Protein AF-A0A8H7FKA2-F1 (afdb_monomer)

Solvent-accessible surface area (backbone atoms only — not compar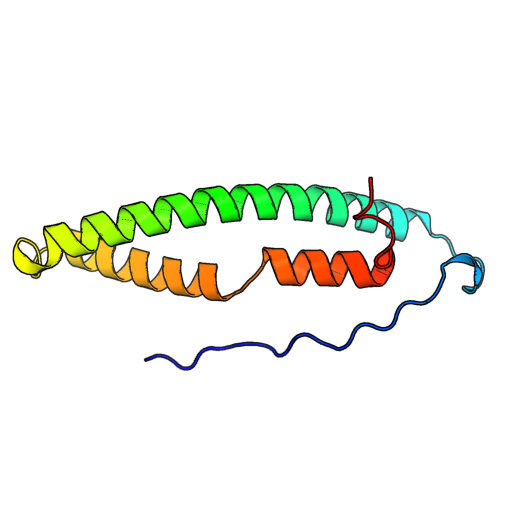able to full-atom values): 6746 Å² total; per-residue (Å²): 132,82,80,77,86,69,76,77,79,77,89,76,74,72,74,64,73,89,80,50,79,97,64,91,49,65,68,56,53,50,51,50,53,47,50,58,55,48,41,54,52,47,40,54,51,50,53,54,51,52,53,52,48,54,51,49,49,53,50,47,69,72,42,50,86,81,35,66,86,39,71,67,45,51,51,54,54,50,52,48,56,53,46,56,54,57,63,68,62,45,58,53,59,55,43,50,50,60,45,35,46,74,66,45,82,77,78,72,84,123

Secondary structure (DSSP, 8-state):
------PPPPPPP---GGGS-----HHHHHHHHHHHHHHHHHHHHHHHHHHHHHHHHHHHHHHTTTSTT-HHHHHHHHHHHHHHHHHTT-HHHHHHHHHHHHH-GGGS--

Mean predicted aligned error: 8.51 Å

Foldseek 3Di:
DPPQPDDDQDDADADDPVPDDDDPCVVVVVVLVCLVVVLVVVVVVLVVLVVVLVVLVVVCVVCCVPCVPPPVNVVSVVVNVVSVNVNSHPVSVNSVVVNCSYVNPPPPPD

Structure (mmCIF, N/CA/C/O backbone):
data_AF-A0A8H7FKA2-F1
#
_entry.id   AF-A0A8H7FKA2-F1
#
loop_
_atom_site.group_PDB
_atom_site.id
_atom_site.type_symbol
_atom_site.label_atom_id
_atom_site.label_alt_id
_atom_site.label_comp_id
_atom_site.label_asym_id
_atom_site.label_entity_id
_atom_site.label_seq_id
_atom_site.pdbx_PDB_ins_code
_atom_site.Cartn_x
_atom_site.Cartn_y
_atom_site.Cartn_z
_atom_site.occupancy
_atom_site.B_iso_or_equiv
_atom_site.auth_seq_id
_atom_site.auth_comp_id
_atom_site.auth_asym_id
_atom_site.auth_atom_id
_atom_site.pdbx_PDB_model_num
ATOM 1 N N . MET A 1 1 ? -19.412 -9.094 4.249 1.00 40.06 1 MET A N 1
ATOM 2 C CA . MET A 1 1 ? -18.076 -9.103 3.616 1.00 40.06 1 MET A CA 1
ATOM 3 C C . MET A 1 1 ? -18.194 -8.342 2.305 1.00 40.06 1 MET A C 1
ATOM 5 O O . MET A 1 1 ? -18.909 -8.797 1.427 1.00 40.06 1 MET A O 1
ATOM 9 N N . THR A 1 2 ? -17.635 -7.133 2.204 1.00 46.41 2 THR A N 1
ATOM 10 C CA 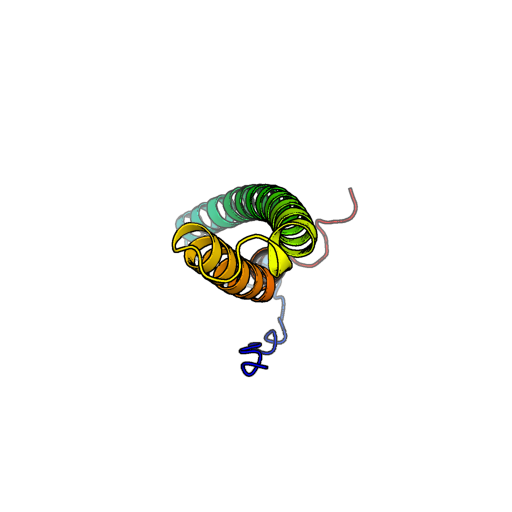. THR A 1 2 ? -17.663 -6.351 0.953 1.00 46.41 2 THR A CA 1
ATOM 11 C C . THR A 1 2 ? -16.927 -7.116 -0.140 1.00 46.41 2 THR A C 1
ATOM 13 O O . THR A 1 2 ? -15.810 -7.571 0.100 1.00 46.41 2 THR A O 1
ATOM 16 N N . ALA A 1 3 ? -17.555 -7.264 -1.310 1.00 54.62 3 ALA A N 1
ATOM 17 C CA . ALA A 1 3 ? -16.970 -7.949 -2.455 1.00 54.62 3 ALA A CA 1
ATOM 18 C C . ALA A 1 3 ? -15.567 -7.398 -2.739 1.00 54.62 3 ALA A C 1
ATOM 20 O O . ALA A 1 3 ? -15.375 -6.190 -2.914 1.00 54.62 3 ALA A O 1
ATOM 21 N N . ARG A 1 4 ? -14.581 -8.296 -2.730 1.00 56.59 4 ARG A N 1
ATOM 22 C CA . ARG A 1 4 ? -13.182 -7.982 -2.998 1.00 56.59 4 ARG A CA 1
ATOM 23 C C . ARG A 1 4 ? -13.103 -7.503 -4.446 1.00 56.59 4 ARG A C 1
ATOM 25 O O . ARG A 1 4 ? -13.287 -8.298 -5.363 1.00 56.59 4 ARG A O 1
ATOM 32 N N . ARG A 1 5 ? -12.878 -6.204 -4.667 1.00 57.50 5 ARG A N 1
ATOM 33 C CA . ARG A 1 5 ? -12.645 -5.645 -6.008 1.00 57.50 5 ARG A CA 1
ATOM 34 C C . ARG A 1 5 ? -11.236 -6.037 -6.464 1.00 57.50 5 ARG A C 1
ATOM 36 O O . ARG A 1 5 ? -10.352 -5.196 -6.548 1.00 57.50 5 ARG A O 1
ATOM 43 N N . VAL A 1 6 ? -11.012 -7.331 -6.685 1.00 59.25 6 VAL A N 1
ATOM 44 C CA . VAL A 1 6 ? -9.757 -7.845 -7.238 1.00 59.25 6 VAL A CA 1
ATOM 45 C C . VAL A 1 6 ? -9.835 -7.663 -8.742 1.00 59.25 6 VAL A C 1
ATOM 47 O O . VAL A 1 6 ? -10.619 -8.337 -9.410 1.00 59.25 6 VAL A O 1
ATOM 50 N N . ARG A 1 7 ? -9.031 -6.755 -9.296 1.00 62.34 7 ARG A N 1
ATOM 51 C CA . ARG A 1 7 ? -8.736 -6.835 -10.726 1.00 62.34 7 ARG A CA 1
ATOM 52 C C . ARG A 1 7 ? -7.851 -8.054 -10.935 1.00 62.34 7 ARG A C 1
ATOM 54 O O . ARG A 1 7 ? -6.807 -8.174 -10.301 1.00 62.34 7 ARG A O 1
ATOM 61 N N . LYS A 1 8 ? -8.286 -8.962 -11.809 1.00 64.38 8 LYS A N 1
ATOM 62 C CA . LYS A 1 8 ? -7.433 -10.054 -12.273 1.00 64.38 8 LYS A CA 1
ATOM 63 C C . LYS A 1 8 ? -6.216 -9.416 -12.943 1.00 64.38 8 LYS A C 1
ATOM 65 O O . LYS A 1 8 ? -6.374 -8.539 -13.791 1.00 64.38 8 LYS A O 1
ATOM 70 N N . VAL A 1 9 ? -5.031 -9.813 -12.499 1.00 63.75 9 VAL A N 1
ATOM 71 C CA . VAL A 1 9 ? -3.767 -9.350 -13.071 1.00 63.75 9 VAL A CA 1
ATOM 72 C C . VAL A 1 9 ? -3.758 -9.686 -14.568 1.00 63.75 9 VAL A C 1
ATOM 74 O O . VAL A 1 9 ? -4.068 -10.830 -14.913 1.00 63.75 9 VAL A O 1
ATOM 77 N N . PRO A 1 10 ? -3.469 -8.723 -15.461 1.00 66.56 10 PRO A N 1
ATOM 78 C CA . PRO A 1 10 ? -3.364 -9.005 -16.887 1.00 66.56 10 PRO A CA 1
ATOM 79 C C . PRO A 1 10 ? -2.179 -9.938 -17.162 1.00 66.56 10 PRO A C 1
ATOM 81 O O . PRO A 1 10 ? -1.124 -9.815 -16.541 1.00 66.56 10 PRO A O 1
ATOM 84 N N . ASN A 1 11 ? -2.346 -10.858 -18.114 1.00 69.25 11 ASN A N 1
ATOM 85 C CA . ASN A 1 11 ? -1.240 -11.676 -18.604 1.00 69.25 11 ASN A CA 1
ATOM 86 C C . ASN A 1 11 ? -0.234 -10.760 -19.308 1.00 69.25 11 ASN A C 1
ATOM 88 O O . ASN A 1 11 ? -0.583 -10.090 -20.279 1.00 69.25 11 ASN A O 1
ATOM 92 N N . LEU A 1 12 ? 0.996 -10.711 -18.803 1.00 68.50 12 LEU A N 1
ATOM 93 C CA . LEU A 1 12 ? 2.043 -9.863 -19.360 1.00 68.50 12 LEU A CA 1
ATOM 94 C C . LEU A 1 12 ? 2.781 -10.610 -20.473 1.00 68.50 12 LEU A C 1
ATOM 96 O O . LEU A 1 12 ? 3.298 -11.702 -20.248 1.00 68.50 12 LEU A O 1
ATOM 100 N N . SER A 1 13 ? 2.862 -10.001 -21.653 1.00 70.69 13 SER A N 1
ATOM 101 C CA . SER A 1 13 ? 3.775 -10.404 -22.725 1.00 70.69 13 SER A CA 1
ATOM 102 C C . SER A 1 13 ? 5.005 -9.499 -22.710 1.00 70.69 13 SER A C 1
ATOM 104 O O . SER A 1 13 ? 4.866 -8.277 -22.648 1.00 70.69 13 SER A O 1
ATOM 106 N N . PHE A 1 14 ? 6.199 -10.085 -22.777 1.00 69.44 14 PHE A N 1
ATOM 107 C CA . PHE A 1 14 ? 7.467 -9.358 -22.850 1.00 69.44 14 PHE A CA 1
ATOM 108 C C . PHE A 1 14 ? 8.019 -9.409 -24.277 1.00 69.44 14 PHE A C 1
ATOM 110 O O . PHE A 1 14 ? 8.015 -10.468 -24.901 1.00 69.44 14 PHE A O 1
ATOM 117 N N . ILE A 1 15 ? 8.512 -8.272 -24.769 1.00 71.38 15 ILE A N 1
ATOM 118 C CA . ILE A 1 15 ? 9.196 -8.148 -26.059 1.00 71.38 15 ILE A CA 1
ATOM 119 C C . ILE A 1 15 ? 10.556 -7.504 -25.790 1.00 71.38 15 ILE A C 1
ATOM 121 O O . ILE A 1 15 ? 10.647 -6.508 -25.070 1.00 71.38 15 ILE A O 1
ATOM 125 N N . GLN A 1 16 ? 11.623 -8.083 -26.343 1.00 73.44 16 GLN A N 1
ATOM 126 C CA . GLN A 1 16 ? 12.971 -7.554 -26.167 1.00 73.44 16 GLN A CA 1
ATOM 127 C C . GLN A 1 16 ? 13.100 -6.204 -26.876 1.00 73.44 16 GLN A C 1
ATOM 129 O O . GLN A 1 16 ? 12.698 -6.056 -28.027 1.00 73.44 16 GLN A O 1
ATOM 134 N N . ARG A 1 17 ? 13.703 -5.221 -26.206 1.00 72.75 17 ARG A N 1
ATOM 135 C CA . ARG A 1 17 ? 13.866 -3.861 -26.741 1.00 72.75 17 ARG A CA 1
ATOM 136 C C . ARG A 1 17 ? 14.570 -3.827 -28.099 1.00 72.75 17 ARG A C 1
ATOM 138 O O . ARG A 1 17 ? 14.198 -3.020 -28.935 1.00 72.75 17 ARG A O 1
ATOM 145 N N . ASP A 1 18 ? 15.529 -4.722 -28.317 1.00 74.75 18 ASP A N 1
ATOM 146 C CA . ASP A 1 18 ? 16.306 -4.809 -29.562 1.00 74.75 18 ASP A CA 1
ATOM 147 C C . ASP A 1 18 ? 15.469 -5.269 -30.766 1.00 74.75 18 ASP A C 1
ATOM 149 O O . ASP A 1 18 ? 15.903 -5.135 -31.903 1.00 74.75 18 ASP A O 1
ATOM 153 N N . SER A 1 19 ? 14.268 -5.807 -30.520 1.00 79.56 19 SER A N 1
ATOM 154 C CA . SER A 1 19 ? 13.300 -6.164 -31.565 1.00 79.56 19 SER A CA 1
ATOM 155 C C . SER A 1 19 ? 12.323 -5.035 -31.913 1.00 79.56 19 SER A C 1
ATOM 157 O O . SER A 1 19 ? 11.452 -5.228 -32.756 1.00 79.56 19 SER A O 1
ATOM 159 N N . LEU A 1 20 ? 12.441 -3.873 -31.260 1.00 78.19 20 LEU A N 1
ATOM 160 C CA . LEU A 1 20 ? 11.634 -2.689 -31.549 1.00 78.19 20 LEU A CA 1
ATOM 161 C C . LEU A 1 20 ? 12.360 -1.781 -32.545 1.00 78.19 20 LEU A C 1
ATOM 163 O O . LEU A 1 20 ? 13.580 -1.623 -32.473 1.00 78.19 20 LEU A O 1
ATOM 167 N N . ASP A 1 21 ? 11.595 -1.128 -33.418 1.00 79.06 21 ASP A N 1
ATOM 168 C CA . ASP A 1 21 ? 12.139 -0.123 -34.329 1.00 79.06 21 ASP A CA 1
ATOM 169 C C . ASP A 1 21 ? 12.807 1.031 -33.555 1.00 79.06 21 ASP A C 1
ATOM 171 O O . ASP A 1 21 ? 12.327 1.423 -32.480 1.00 79.06 21 ASP A O 1
ATOM 175 N N . PRO A 1 22 ? 13.897 1.622 -34.084 1.00 75.44 22 PRO A N 1
ATOM 176 C CA . PRO A 1 22 ? 14.566 2.747 -33.443 1.00 75.44 22 PRO A CA 1
ATOM 177 C C . PRO A 1 22 ? 13.608 3.936 -33.268 1.00 75.44 22 PRO A C 1
ATOM 179 O O . PRO A 1 22 ? 13.225 4.601 -34.227 1.00 75.44 22 PRO A O 1
ATOM 182 N N . PHE A 1 23 ? 13.242 4.232 -32.022 1.00 75.44 23 PHE A N 1
ATOM 183 C CA . PHE A 1 23 ? 12.380 5.355 -31.644 1.00 75.44 23 PHE A CA 1
ATOM 184 C C . PHE A 1 23 ? 13.060 6.186 -30.542 1.00 75.44 23 PHE A C 1
ATOM 186 O O . PHE A 1 23 ? 13.820 5.614 -29.753 1.00 75.44 23 PHE A O 1
ATOM 193 N N . PRO A 1 24 ? 12.817 7.513 -30.432 1.00 73.44 24 PRO A N 1
ATOM 194 C CA . PRO A 1 24 ? 13.333 8.333 -29.337 1.00 73.44 24 PRO A CA 1
ATOM 195 C C . PRO A 1 24 ? 12.889 7.796 -27.970 1.00 73.44 24 PRO A C 1
ATOM 197 O O . PRO A 1 24 ? 11.818 8.102 -27.448 1.00 73.44 24 PRO A O 1
ATOM 200 N N . SER A 1 25 ? 13.757 6.990 -27.365 1.00 78.12 25 SER A N 1
ATOM 201 C CA . SER A 1 25 ? 13.476 6.265 -26.130 1.00 78.12 25 SER A CA 1
ATOM 202 C C . SER A 1 25 ? 13.697 7.098 -24.870 1.00 78.12 25 SER A C 1
ATOM 204 O O . SER A 1 25 ? 13.330 6.657 -23.789 1.00 78.12 25 SER A O 1
ATOM 206 N N . GLY A 1 26 ? 14.265 8.304 -24.981 1.00 84.94 26 GLY A N 1
ATOM 207 C CA . GLY A 1 26 ? 14.636 9.147 -23.837 1.00 84.94 26 GLY A CA 1
ATOM 208 C C . GLY A 1 26 ? 13.502 9.385 -22.824 1.00 84.94 26 GLY A C 1
ATOM 209 O O . GLY A 1 26 ? 13.706 9.133 -21.633 1.00 84.94 26 GLY A O 1
ATOM 210 N N . PRO A 1 27 ? 12.297 9.810 -23.254 1.00 87.69 27 PRO A N 1
ATOM 211 C CA . PRO A 1 27 ? 11.150 9.984 -22.357 1.00 87.69 27 PRO A CA 1
ATOM 212 C C . PRO A 1 27 ? 10.641 8.672 -21.744 1.00 87.69 27 PRO A C 1
ATOM 214 O O . PRO A 1 27 ? 10.202 8.644 -20.597 1.00 87.69 27 PRO A O 1
ATOM 217 N N . ILE A 1 28 ? 10.715 7.569 -22.492 1.00 86.25 28 ILE A N 1
ATOM 218 C CA . ILE A 1 28 ? 10.318 6.245 -21.999 1.00 86.25 28 ILE A CA 1
ATOM 219 C C . ILE A 1 28 ? 11.316 5.788 -20.933 1.00 86.25 28 ILE A C 1
ATOM 221 O O . ILE A 1 28 ? 10.924 5.394 -19.841 1.00 86.25 28 ILE A O 1
ATOM 225 N N . ASP A 1 29 ? 12.613 5.920 -21.198 1.00 86.88 29 ASP A N 1
ATOM 226 C CA . ASP A 1 29 ? 13.690 5.565 -20.277 1.00 86.88 29 ASP A CA 1
ATOM 227 C C . ASP A 1 29 ? 13.629 6.378 -18.977 1.00 86.88 29 ASP A C 1
ATOM 229 O O . ASP A 1 29 ? 13.878 5.840 -17.893 1.00 86.88 29 ASP A O 1
ATOM 233 N N . SER A 1 30 ? 13.273 7.664 -19.050 1.00 90.50 30 SER A N 1
ATOM 234 C CA . SER A 1 30 ? 13.082 8.495 -17.859 1.00 90.50 30 SER A CA 1
ATOM 235 C C . SER A 1 30 ? 11.850 8.060 -17.058 1.00 90.50 30 SER A C 1
ATOM 237 O O . SER A 1 30 ? 11.961 7.861 -15.845 1.00 90.50 30 SER A O 1
ATOM 239 N N . ALA A 1 31 ? 10.714 7.808 -17.716 1.00 90.56 31 ALA A N 1
ATOM 240 C CA . ALA A 1 31 ? 9.506 7.290 -17.073 1.00 90.56 31 ALA A CA 1
ATOM 241 C C . ALA A 1 31 ? 9.752 5.925 -16.409 1.00 90.56 31 ALA A C 1
ATOM 243 O O . ALA A 1 31 ? 9.349 5.694 -15.270 1.00 90.56 31 ALA A O 1
ATOM 244 N N . LEU A 1 32 ? 10.495 5.043 -17.074 1.00 88.62 32 LEU A N 1
ATOM 245 C CA . LEU A 1 32 ? 10.892 3.738 -16.562 1.00 88.62 32 LEU A CA 1
ATOM 246 C C . LEU A 1 32 ? 11.837 3.854 -15.347 1.00 88.62 32 LEU A C 1
ATOM 248 O O . LEU A 1 32 ? 11.677 3.143 -14.350 1.00 88.62 32 LEU A O 1
ATOM 252 N N . LYS A 1 33 ? 12.782 4.800 -15.346 1.00 91.00 33 LYS A N 1
ATOM 253 C CA . LYS A 1 33 ? 13.599 5.090 -14.151 1.00 91.00 33 LYS A CA 1
ATOM 254 C C . LYS A 1 33 ? 12.743 5.552 -12.968 1.00 91.00 33 LYS A C 1
ATOM 256 O O . LYS A 1 33 ? 12.975 5.099 -11.844 1.00 91.00 33 LYS A O 1
ATOM 261 N N . VAL A 1 34 ? 11.751 6.411 -13.212 1.00 92.88 34 VAL A N 1
ATOM 262 C CA . VAL A 1 34 ? 10.798 6.871 -12.187 1.00 92.88 34 VAL A CA 1
ATOM 263 C C . VAL A 1 34 ? 9.934 5.718 -11.684 1.00 92.88 34 VAL A C 1
ATOM 265 O O . VAL A 1 34 ? 9.765 5.572 -10.477 1.00 92.88 34 VAL A O 1
ATOM 268 N N . LEU A 1 35 ? 9.454 4.847 -12.572 1.00 90.69 35 LEU A N 1
ATOM 269 C CA . LEU A 1 35 ? 8.700 3.652 -12.196 1.00 90.69 35 LEU A CA 1
ATOM 270 C C . LEU A 1 35 ? 9.523 2.740 -11.275 1.00 90.69 35 LEU A C 1
ATOM 272 O O . LEU A 1 35 ? 9.028 2.301 -10.240 1.00 90.69 35 LEU A O 1
ATOM 276 N N . LYS A 1 36 ? 10.797 2.495 -11.603 1.00 89.94 36 LYS A N 1
ATOM 277 C CA . LYS A 1 36 ? 11.694 1.646 -10.802 1.00 89.94 36 LYS A CA 1
ATOM 278 C C . LYS A 1 36 ? 11.984 2.226 -9.415 1.00 89.94 36 LYS A C 1
ATOM 280 O O . LYS A 1 36 ? 12.053 1.483 -8.437 1.00 89.94 36 LYS A O 1
ATOM 285 N N . SER A 1 37 ? 12.211 3.535 -9.310 1.00 91.56 37 SER A N 1
ATOM 286 C CA . SER A 1 37 ? 12.448 4.179 -8.010 1.00 91.56 37 SER A CA 1
ATOM 287 C C . SER A 1 37 ? 11.151 4.303 -7.202 1.00 91.56 37 SER A C 1
ATOM 289 O O . SER A 1 37 ? 11.147 4.047 -5.997 1.00 91.56 37 SER A O 1
ATOM 291 N N . GLY A 1 38 ? 10.040 4.611 -7.871 1.00 91.62 38 GLY A N 1
ATOM 292 C CA . GLY A 1 38 ? 8.699 4.672 -7.303 1.00 91.62 38 GLY A CA 1
ATOM 293 C C . GLY A 1 38 ? 8.231 3.331 -6.744 1.00 91.62 38 GLY A C 1
ATOM 294 O O . GLY A 1 38 ? 7.742 3.296 -5.617 1.00 91.62 38 GLY A O 1
ATOM 295 N N . SER A 1 39 ? 8.455 2.220 -7.455 1.00 91.62 39 SER A N 1
ATOM 296 C CA . SER A 1 39 ? 8.053 0.886 -6.987 1.00 91.62 39 SER A CA 1
ATOM 297 C C . SER A 1 39 ? 8.755 0.497 -5.686 1.00 91.62 39 SER A C 1
ATOM 299 O O . SER A 1 39 ? 8.112 0.005 -4.761 1.00 91.62 39 SER A O 1
ATOM 301 N N . ARG A 1 40 ? 10.051 0.804 -5.553 1.00 90.44 40 ARG A N 1
ATOM 302 C CA . ARG A 1 40 ? 10.813 0.583 -4.312 1.00 90.44 40 ARG A CA 1
ATOM 303 C C . ARG A 1 40 ? 10.269 1.409 -3.149 1.00 90.44 40 ARG A C 1
ATOM 305 O O . ARG A 1 40 ? 10.088 0.877 -2.057 1.00 90.44 40 ARG A O 1
ATOM 312 N N . ARG A 1 41 ? 9.985 2.694 -3.386 1.00 94.00 41 ARG A N 1
ATOM 313 C CA . ARG A 1 41 ? 9.423 3.596 -2.368 1.00 94.00 41 ARG A CA 1
ATOM 314 C C . ARG A 1 41 ? 8.042 3.138 -1.913 1.00 94.00 41 ARG A C 1
ATOM 316 O O . ARG A 1 41 ? 7.784 3.098 -0.717 1.00 94.00 41 ARG A O 1
ATOM 323 N N . ILE A 1 42 ? 7.183 2.756 -2.855 1.00 93.50 42 ILE A N 1
ATOM 324 C CA . ILE A 1 42 ? 5.837 2.263 -2.555 1.00 93.50 42 ILE A CA 1
ATOM 325 C C . ILE A 1 42 ? 5.908 0.932 -1.810 1.00 93.50 42 ILE A C 1
ATOM 327 O O . ILE A 1 42 ? 5.209 0.769 -0.820 1.00 93.50 42 ILE A O 1
ATOM 331 N N . LYS A 1 43 ? 6.804 0.017 -2.197 1.00 93.38 43 LYS A N 1
ATOM 332 C CA . LYS A 1 43 ? 7.027 -1.234 -1.460 1.00 93.38 43 LYS A CA 1
ATOM 333 C C . LYS A 1 43 ? 7.424 -0.977 -0.003 1.00 93.38 43 LYS A C 1
ATOM 335 O O . LYS A 1 43 ? 6.858 -1.599 0.891 1.00 93.38 43 LYS A O 1
ATOM 340 N N . ALA A 1 44 ? 8.345 -0.044 0.243 1.00 94.44 44 ALA A N 1
ATOM 341 C CA . ALA A 1 44 ? 8.738 0.336 1.599 1.00 94.44 44 ALA A CA 1
ATOM 342 C C . ALA A 1 44 ? 7.570 0.958 2.390 1.00 94.44 44 ALA A C 1
ATOM 344 O O . ALA A 1 44 ? 7.307 0.548 3.519 1.00 94.44 44 ALA A O 1
ATOM 345 N N . ALA A 1 45 ? 6.825 1.884 1.777 1.00 95.00 45 ALA A N 1
ATOM 346 C CA . ALA A 1 45 ? 5.659 2.512 2.399 1.00 95.00 45 ALA A CA 1
ATOM 347 C C . ALA A 1 45 ? 4.557 1.492 2.729 1.00 95.00 45 ALA A C 1
ATOM 349 O O . ALA A 1 45 ? 4.020 1.507 3.831 1.00 95.00 45 ALA A O 1
ATOM 350 N N . CYS A 1 46 ? 4.260 0.563 1.816 1.00 94.50 46 CYS A N 1
ATOM 351 C CA . CYS A 1 46 ? 3.299 -0.513 2.049 1.00 94.50 46 CYS A CA 1
ATOM 352 C C . CYS A 1 46 ? 3.759 -1.473 3.152 1.00 94.50 46 CYS A C 1
ATOM 354 O O . CYS A 1 46 ? 2.922 -1.921 3.927 1.00 94.50 46 CYS A O 1
ATOM 356 N N . SER A 1 47 ? 5.061 -1.761 3.267 1.00 94.00 47 SER A N 1
ATOM 357 C CA . SER A 1 47 ? 5.594 -2.576 4.369 1.00 94.00 47 SER A CA 1
ATOM 358 C C . SER A 1 47 ? 5.351 -1.913 5.725 1.00 94.00 47 SER A C 1
ATOM 360 O O . SER A 1 47 ? 4.817 -2.547 6.630 1.00 94.00 47 SER A O 1
ATOM 362 N N . SER A 1 48 ? 5.680 -0.624 5.846 1.00 96.00 48 SER A N 1
ATOM 363 C CA . SER A 1 48 ? 5.446 0.151 7.072 1.00 96.00 48 SER A CA 1
ATOM 364 C C . SER A 1 48 ? 3.953 0.252 7.396 1.00 96.00 48 SER A C 1
ATOM 366 O O . SER A 1 48 ? 3.540 -0.013 8.521 1.00 96.00 48 SER A O 1
ATOM 368 N N . PHE A 1 49 ? 3.124 0.537 6.395 1.00 95.75 49 PHE A N 1
ATOM 369 C CA . PHE A 1 49 ? 1.672 0.570 6.541 1.00 95.75 49 PHE A CA 1
ATOM 370 C C . PHE A 1 49 ? 1.089 -0.778 6.998 1.00 95.75 49 PHE A C 1
ATOM 372 O O . PHE A 1 49 ? 0.195 -0.819 7.841 1.00 95.75 49 PHE A O 1
ATOM 379 N N . HIS A 1 50 ? 1.604 -1.893 6.480 1.00 94.88 50 HIS A N 1
ATOM 380 C CA . HIS A 1 50 ? 1.167 -3.231 6.871 1.00 94.88 50 HIS A CA 1
ATOM 381 C C . HIS A 1 50 ? 1.507 -3.542 8.342 1.00 94.88 50 HIS A C 1
ATOM 383 O O . HIS A 1 50 ? 0.723 -4.182 9.048 1.00 94.88 50 HIS A O 1
ATOM 389 N N . GLU A 1 51 ? 2.650 -3.065 8.840 1.00 96.31 51 GLU A N 1
ATOM 390 C CA . GLU A 1 51 ? 3.004 -3.152 10.262 1.00 96.31 51 GLU A CA 1
ATOM 391 C C . GLU A 1 51 ? 2.065 -2.313 11.137 1.00 96.31 51 GLU A C 1
ATOM 393 O O . GLU A 1 51 ? 1.549 -2.810 12.143 1.00 96.31 51 GLU A O 1
ATOM 398 N N . GLU A 1 52 ? 1.770 -1.079 10.729 1.00 96.06 52 GLU A N 1
ATOM 399 C CA . GLU A 1 52 ? 0.808 -0.214 11.419 1.00 96.06 52 GLU A CA 1
ATOM 400 C C . GLU A 1 5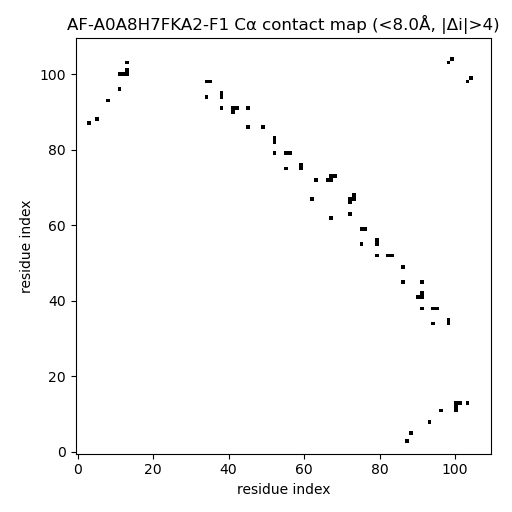2 ? -0.595 -0.830 11.454 1.00 96.06 52 GLU A C 1
ATOM 402 O O . GLU A 1 52 ? -1.264 -0.802 12.491 1.00 96.06 52 GLU A O 1
ATOM 407 N N . LEU A 1 53 ? -1.032 -1.458 10.358 1.00 95.81 53 LEU A N 1
ATOM 408 C CA . LEU A 1 53 ? -2.319 -2.144 10.294 1.00 95.81 53 LEU A CA 1
ATOM 409 C C . LEU A 1 53 ? -2.385 -3.315 11.287 1.00 95.81 53 LEU A C 1
ATOM 411 O O . LEU A 1 53 ? -3.386 -3.458 11.990 1.00 95.81 53 LEU A O 1
ATOM 415 N N . LYS A 1 54 ? -1.304 -4.093 11.443 1.00 96.06 54 LYS A N 1
ATOM 416 C CA . LYS A 1 54 ? -1.215 -5.149 12.473 1.00 96.06 54 LYS A CA 1
ATOM 417 C C . LYS A 1 54 ? -1.299 -4.591 13.891 1.00 96.06 54 LYS A C 1
ATOM 419 O O . LYS A 1 54 ? -1.912 -5.206 14.767 1.00 96.06 54 LYS A O 1
ATOM 424 N N . LEU A 1 55 ? -0.683 -3.437 14.153 1.00 96.06 55 LEU A N 1
ATOM 425 C CA . LEU A 1 55 ? -0.810 -2.765 15.449 1.00 96.06 55 LEU A CA 1
ATOM 426 C C . LEU A 1 55 ? -2.255 -2.321 15.691 1.00 96.06 55 LEU A C 1
ATOM 428 O O . LEU A 1 55 ? -2.801 -2.564 16.770 1.00 96.06 55 LEU A O 1
ATOM 432 N N . LEU A 1 56 ? -2.900 -1.750 14.673 1.00 95.38 56 LEU A N 1
ATOM 433 C CA . LEU A 1 56 ? -4.300 -1.346 14.727 1.00 95.38 56 LEU A CA 1
ATOM 434 C C . LEU A 1 56 ? -5.234 -2.539 14.971 1.00 95.38 56 LEU A C 1
ATOM 436 O O . LEU A 1 56 ? -6.181 -2.419 15.743 1.00 95.38 56 LEU A O 1
ATOM 440 N N . GLU A 1 57 ? -4.960 -3.705 14.385 1.00 94.75 57 GLU A N 1
ATOM 441 C CA . GLU A 1 57 ? -5.702 -4.945 14.647 1.00 94.75 57 GLU A CA 1
ATOM 442 C 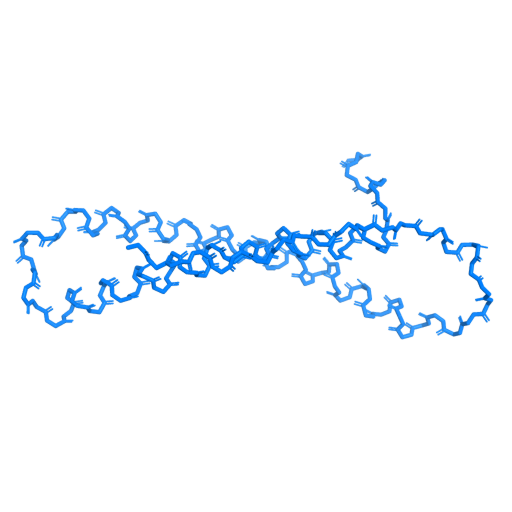C . GLU A 1 57 ? -5.581 -5.406 16.102 1.00 94.75 57 GLU A C 1
ATOM 444 O O . GLU A 1 57 ? -6.583 -5.772 16.723 1.00 94.75 57 GLU A O 1
ATOM 449 N N . ARG A 1 58 ? -4.378 -5.340 16.681 1.00 94.81 58 ARG A N 1
ATOM 450 C CA . ARG A 1 58 ? -4.151 -5.676 18.096 1.00 94.81 58 ARG A CA 1
ATOM 451 C C . ARG 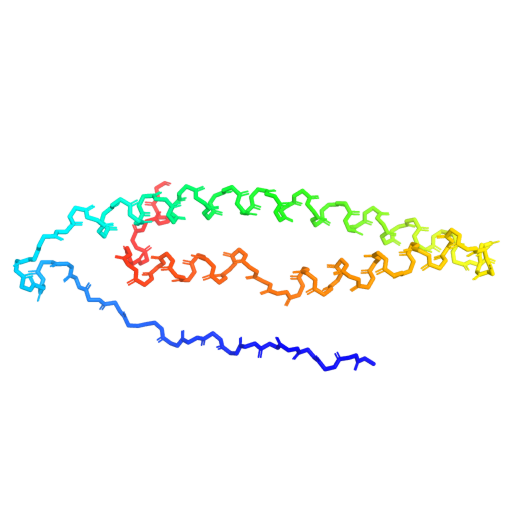A 1 58 ? -4.870 -4.703 19.027 1.00 94.81 58 ARG A C 1
ATOM 453 O O . ARG A 1 58 ? -5.500 -5.135 19.994 1.00 94.81 58 ARG A O 1
ATOM 460 N N . LEU A 1 59 ? -4.806 -3.404 18.726 1.00 92.00 59 LEU A N 1
ATOM 461 C CA . LEU A 1 59 ? -5.545 -2.370 19.456 1.00 92.00 59 LEU A CA 1
ATOM 462 C C . LEU A 1 59 ? -7.050 -2.603 19.351 1.00 92.00 59 LEU A C 1
ATOM 464 O O . LEU A 1 59 ? -7.737 -2.601 20.372 1.00 92.00 59 LEU A O 1
ATOM 468 N N . TYR A 1 60 ? -7.544 -2.877 18.140 1.00 92.50 60 TYR A N 1
ATOM 469 C CA . TYR A 1 60 ? -8.940 -3.205 17.882 1.00 92.50 60 TYR A CA 1
ATOM 470 C C . TYR A 1 60 ? -9.396 -4.389 18.739 1.00 92.50 60 TYR A C 1
ATOM 472 O O . TYR A 1 60 ? -10.406 -4.296 19.435 1.00 92.50 60 TYR A O 1
ATOM 480 N N . TYR A 1 61 ? -8.635 -5.484 18.731 1.00 91.94 61 TYR A N 1
ATOM 481 C CA . TYR A 1 61 ? -8.965 -6.678 19.500 1.00 91.94 61 TYR A CA 1
ATOM 482 C C . TYR A 1 61 ? -9.053 -6.389 21.005 1.00 91.94 61 TYR A C 1
ATOM 484 O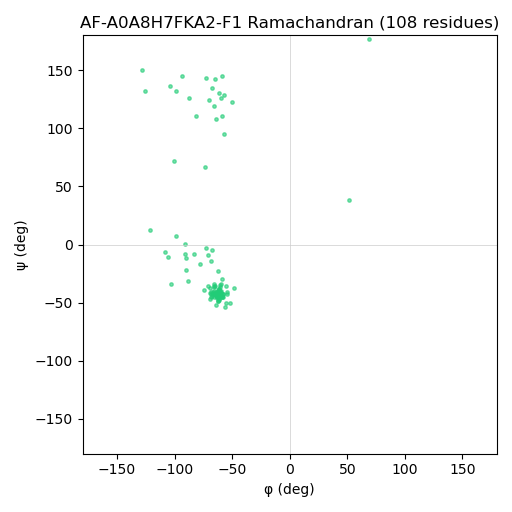 O . TYR A 1 61 ? -10.020 -6.798 21.647 1.00 91.94 61 TYR A O 1
ATOM 492 N N . LYS A 1 62 ? -8.104 -5.622 21.560 1.00 92.56 62 LYS A N 1
ATOM 493 C CA . LYS A 1 62 ? -8.101 -5.267 22.988 1.00 92.56 62 LYS A CA 1
ATOM 494 C C . LYS A 1 62 ? -9.229 -4.305 23.385 1.00 92.56 62 LYS A C 1
ATOM 496 O O . LYS A 1 62 ? -9.842 -4.492 24.430 1.00 92.56 62 LYS A O 1
ATOM 501 N N . GLY A 1 63 ? -9.521 -3.285 22.576 1.00 90.00 63 GLY A N 1
ATOM 502 C CA . GLY A 1 63 ? -10.453 -2.209 22.950 1.00 90.00 63 GLY A CA 1
ATOM 503 C C . GLY A 1 63 ? -11.921 -2.431 22.559 1.00 90.00 63 GLY A C 1
ATOM 504 O O . GLY A 1 63 ? -12.787 -1.662 22.984 1.00 90.00 63 GLY A O 1
ATOM 505 N N . LYS A 1 64 ? -12.232 -3.479 21.778 1.00 89.69 64 LYS A N 1
ATOM 506 C CA . LYS A 1 64 ? -13.561 -3.686 21.164 1.00 89.69 64 LYS A CA 1
ATOM 507 C C . LYS A 1 64 ? -14.716 -3.666 22.157 1.00 89.69 64 LYS A C 1
ATOM 509 O O . LYS A 1 64 ? -15.764 -3.102 21.847 1.00 89.69 64 LYS A O 1
ATOM 514 N N . ASN A 1 65 ? -14.528 -4.274 23.323 1.00 88.69 65 ASN A N 1
ATOM 515 C CA . ASN A 1 65 ? -15.592 -4.428 24.314 1.00 88.69 65 ASN A CA 1
ATOM 516 C C . ASN A 1 65 ? -15.659 -3.253 25.302 1.00 88.69 65 ASN A C 1
ATOM 518 O O . ASN A 1 65 ? -16.719 -3.011 25.866 1.00 88.69 65 ASN A O 1
ATOM 522 N N . GLN A 1 66 ? -14.569 -2.497 25.469 1.00 89.56 66 GLN A N 1
ATOM 523 C CA . GLN A 1 66 ? -14.489 -1.384 26.425 1.00 89.56 66 GLN A CA 1
ATOM 524 C C . GLN A 1 66 ? -14.964 -0.055 25.828 1.00 89.56 66 GLN A C 1
ATOM 526 O O . GLN A 1 66 ? -15.513 0.786 26.533 1.00 89.56 66 GLN A O 1
ATOM 531 N N . HIS A 1 67 ? -14.776 0.144 24.521 1.00 88.81 67 HIS A N 1
ATOM 532 C CA . HIS A 1 67 ? -14.985 1.450 23.890 1.00 88.81 67 HIS A CA 1
ATOM 533 C C . HIS A 1 67 ? -16.029 1.441 22.773 1.00 88.81 67 HIS A C 1
ATOM 535 O O . HIS A 1 67 ? -16.134 2.421 22.043 1.00 88.81 67 HIS A O 1
ATOM 541 N N . ARG A 1 68 ? -16.828 0.374 22.635 1.00 78.81 68 ARG A N 1
ATOM 542 C CA . ARG A 1 68 ? -17.727 0.141 21.486 1.00 78.81 68 ARG A CA 1
ATOM 543 C C . ARG A 1 68 ? -18.598 1.343 21.091 1.00 78.81 68 ARG A C 1
ATOM 545 O O . ARG A 1 68 ? -18.846 1.540 19.903 1.00 78.81 68 ARG A O 1
ATOM 552 N N . SER A 1 69 ? -19.082 2.115 22.062 1.00 86.25 69 SER A N 1
ATOM 553 C CA . SER A 1 69 ? -19.964 3.270 21.854 1.00 86.25 69 SER A CA 1
ATOM 554 C C . SER A 1 69 ? -19.226 4.600 21.662 1.00 86.25 69 SER A C 1
ATOM 556 O O . SER A 1 69 ? -19.849 5.573 21.234 1.00 86.25 69 SER A O 1
ATOM 558 N N . SER A 1 70 ? -17.917 4.667 21.929 1.00 91.75 70 SER A N 1
ATOM 559 C CA . SER A 1 70 ? -17.168 5.921 21.865 1.00 91.75 70 SER A CA 1
ATOM 560 C C . SER A 1 70 ? -16.957 6.379 20.417 1.00 91.75 70 SER A C 1
ATOM 562 O O . SER A 1 70 ? -16.736 5.581 19.501 1.00 91.75 70 SER A O 1
ATOM 564 N N . LEU A 1 71 ? -17.011 7.697 20.190 1.00 90.75 71 LEU A N 1
ATOM 565 C CA . LEU A 1 71 ? -16.751 8.285 18.869 1.00 90.75 71 LEU A CA 1
ATOM 566 C C . LEU A 1 71 ? -15.332 7.974 18.379 1.00 90.75 71 LEU A C 1
ATOM 568 O O . LEU A 1 71 ? -15.131 7.714 17.193 1.00 90.75 71 LEU A O 1
ATOM 572 N N . PHE A 1 72 ? -14.365 7.947 19.299 1.00 90.06 72 PHE A N 1
ATOM 573 C CA . PHE A 1 72 ? -12.998 7.534 19.005 1.00 90.06 72 PHE A CA 1
ATOM 574 C C . PHE A 1 72 ? -12.952 6.101 18.458 1.00 90.06 72 PHE A C 1
ATOM 576 O O . PHE A 1 72 ? -12.338 5.857 17.423 1.00 90.06 72 PHE A O 1
ATOM 583 N N . TRP A 1 73 ? -13.675 5.166 19.079 1.00 93.50 73 TRP A N 1
ATOM 584 C CA . TRP A 1 73 ? -13.689 3.775 18.632 1.00 93.50 73 TRP A CA 1
ATOM 585 C C . TRP A 1 73 ? -14.329 3.593 17.257 1.00 93.50 73 TRP A C 1
ATOM 587 O O . TRP A 1 73 ? -13.847 2.804 16.445 1.00 93.50 73 TRP A O 1
ATOM 597 N N . LYS A 1 74 ? -15.377 4.368 16.948 1.00 92.00 74 LYS A N 1
ATOM 598 C CA . LYS A 1 74 ? -15.951 4.400 15.594 1.00 92.00 74 LYS A CA 1
ATOM 599 C C . LYS A 1 74 ? -14.902 4.815 14.555 1.00 92.00 74 LYS A C 1
ATOM 601 O O . LYS A 1 74 ? -14.805 4.170 13.517 1.00 92.00 74 LYS A O 1
ATOM 606 N N . ARG A 1 75 ? -14.070 5.824 14.848 1.00 92.75 75 ARG A N 1
ATOM 607 C CA . ARG A 1 75 ? -12.965 6.240 13.959 1.00 92.75 75 ARG A CA 1
ATOM 608 C C . ARG A 1 75 ? -11.907 5.147 13.796 1.00 92.75 75 ARG A C 1
ATOM 610 O O . ARG A 1 75 ? -11.467 4.915 12.678 1.00 92.75 75 ARG A O 1
ATOM 617 N N . VAL A 1 76 ? -11.550 4.441 14.872 1.00 93.12 76 VAL A N 1
ATOM 618 C CA . VAL A 1 76 ? -10.627 3.287 14.825 1.00 93.12 76 VAL A CA 1
ATOM 619 C C . VAL A 1 76 ? -11.162 2.185 13.906 1.00 93.12 76 VAL A C 1
ATOM 621 O O . VAL A 1 76 ? -10.422 1.656 13.079 1.00 93.12 76 VAL A O 1
ATOM 624 N N . VAL A 1 77 ? -12.456 1.860 14.007 1.00 93.69 77 VAL A N 1
ATOM 625 C CA . VAL A 1 77 ? -13.116 0.872 13.135 1.00 93.69 77 VAL A CA 1
ATOM 626 C C . VAL A 1 77 ? -13.057 1.299 11.669 1.00 93.69 77 VAL A C 1
ATOM 628 O O . VAL A 1 77 ? -12.740 0.475 10.812 1.00 93.69 77 VAL A O 1
ATOM 631 N N . GLU A 1 78 ? -13.347 2.566 11.372 1.00 94.12 78 GLU A N 1
ATOM 632 C CA . GLU A 1 78 ? -13.285 3.085 10.002 1.00 94.12 78 GLU A CA 1
ATOM 633 C C . GLU A 1 78 ? -11.855 3.103 9.455 1.00 94.12 78 GLU A C 1
ATOM 635 O O . GLU A 1 78 ? -11.634 2.659 8.329 1.00 94.12 78 GLU A O 1
ATOM 640 N N . LEU A 1 79 ? -10.873 3.517 10.262 1.00 94.12 79 LEU A N 1
ATOM 641 C CA . LEU A 1 79 ? -9.464 3.488 9.874 1.00 94.12 79 LEU A CA 1
ATOM 642 C C . LEU A 1 79 ? -9.001 2.061 9.576 1.00 94.12 79 LEU A C 1
ATOM 644 O O . LEU A 1 79 ? -8.338 1.836 8.569 1.00 94.12 79 LEU A O 1
ATOM 648 N N . LYS A 1 80 ? -9.419 1.081 10.387 1.00 94.75 80 LYS A N 1
ATOM 649 C CA . LYS A 1 80 ? -9.137 -0.335 10.133 1.00 94.75 80 LYS A CA 1
ATOM 650 C C . LYS A 1 80 ? -9.743 -0.796 8.808 1.00 94.75 80 LYS A C 1
ATOM 652 O O . LYS A 1 80 ? -9.046 -1.402 8.004 1.00 94.75 80 LYS A O 1
ATOM 657 N N . ARG A 1 81 ? -11.017 -0.481 8.548 1.00 94.06 81 ARG A N 1
ATOM 658 C CA . ARG A 1 81 ? -11.696 -0.853 7.292 1.00 94.06 81 ARG A CA 1
ATOM 659 C C . ARG A 1 81 ? -11.030 -0.228 6.072 1.00 94.06 81 ARG A C 1
ATOM 661 O O . ARG A 1 81 ? -10.905 -0.888 5.043 1.00 94.06 81 ARG A O 1
ATOM 668 N N . LEU A 1 82 ? -10.645 1.044 6.162 1.00 93.69 82 LEU A N 1
ATOM 669 C CA . LEU A 1 82 ? -9.886 1.720 5.113 1.00 93.69 82 LEU A CA 1
ATOM 670 C C . LEU A 1 82 ? -8.523 1.049 4.929 1.00 93.69 82 LEU A C 1
ATOM 672 O O . LEU A 1 82 ? -8.124 0.784 3.798 1.00 93.69 82 LEU A O 1
ATOM 676 N N . GLY A 1 83 ? -7.870 0.719 6.041 1.00 93.75 83 GLY A N 1
ATOM 677 C CA . GLY A 1 83 ? -6.586 0.045 6.083 1.00 93.75 83 GLY A CA 1
ATOM 678 C C . GLY A 1 83 ? -6.597 -1.283 5.323 1.00 93.75 83 GLY A C 1
ATOM 679 O O . GLY A 1 83 ? -5.850 -1.474 4.369 1.00 93.75 83 GLY A O 1
ATOM 680 N N . GLU A 1 84 ? -7.541 -2.156 5.672 1.00 93.94 84 GLU A N 1
ATOM 681 C CA . GLU A 1 84 ? -7.758 -3.456 5.022 1.00 93.94 84 GLU A CA 1
ATOM 682 C C . GLU A 1 84 ? -8.094 -3.324 3.530 1.00 93.94 84 GLU A C 1
ATOM 684 O O . GLU A 1 84 ? -7.704 -4.163 2.718 1.00 93.94 84 GLU A O 1
ATOM 689 N N . ARG A 1 85 ? -8.825 -2.270 3.143 1.00 91.44 85 ARG A N 1
ATOM 690 C CA . ARG A 1 85 ? -9.128 -2.005 1.729 1.00 91.44 85 ARG A CA 1
ATOM 691 C C . ARG A 1 85 ? -7.879 -1.614 0.952 1.00 91.44 85 ARG A C 1
ATOM 693 O O . ARG A 1 85 ? -7.732 -2.084 -0.169 1.00 91.44 85 ARG A O 1
ATOM 700 N N . LEU A 1 86 ? -7.026 -0.766 1.525 1.00 90.12 86 LEU A N 1
ATOM 701 C CA . LEU A 1 86 ? -5.773 -0.331 0.907 1.00 90.12 86 LEU A CA 1
ATOM 702 C C . LEU A 1 86 ? -4.768 -1.484 0.800 1.00 90.12 86 LEU A C 1
ATOM 704 O O . LEU A 1 86 ? -4.194 -1.673 -0.269 1.00 90.12 86 LEU A O 1
ATOM 708 N N . ASP A 1 87 ? -4.612 -2.287 1.856 1.00 90.19 87 ASP A N 1
ATOM 709 C CA . ASP A 1 87 ? -3.765 -3.492 1.850 1.00 90.19 87 ASP A CA 1
ATOM 710 C C . ASP A 1 87 ? -4.246 -4.492 0.781 1.00 90.19 87 ASP A C 1
ATOM 712 O O . ASP A 1 87 ? -3.471 -4.994 -0.032 1.00 90.19 87 ASP A O 1
ATOM 716 N N . GLY A 1 88 ? -5.568 -4.668 0.673 1.00 88.00 88 GLY A N 1
ATOM 717 C CA . GLY A 1 88 ? -6.199 -5.528 -0.325 1.00 88.00 88 GLY A CA 1
ATOM 718 C C . GLY A 1 88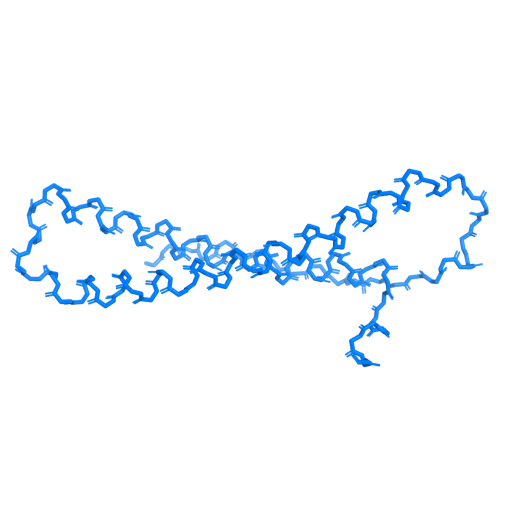 ? -6.087 -5.067 -1.786 1.00 88.00 88 GLY A C 1
ATOM 719 O O . GLY A 1 88 ? -6.541 -5.805 -2.663 1.00 88.00 88 GLY A O 1
ATOM 720 N N . LEU A 1 89 ? -5.521 -3.886 -2.072 1.00 87.06 89 LEU A N 1
ATOM 721 C CA . LEU A 1 89 ? -5.244 -3.441 -3.444 1.00 87.06 89 LEU A CA 1
ATOM 722 C C . LEU A 1 89 ? -3.991 -4.088 -4.043 1.00 87.06 89 LEU A C 1
ATOM 724 O O . LEU A 1 89 ? -3.837 -4.033 -5.259 1.00 87.06 89 LEU A O 1
ATOM 728 N N . TYR A 1 90 ? -3.105 -4.680 -3.230 1.00 86.38 90 TYR A N 1
ATOM 729 C CA . TYR A 1 90 ? -1.864 -5.311 -3.707 1.00 86.38 90 TYR A CA 1
ATOM 730 C C . TYR A 1 90 ? -1.026 -4.391 -4.615 1.00 86.38 90 TYR A C 1
ATOM 732 O O . TYR A 1 90 ? -0.429 -4.819 -5.603 1.00 86.38 90 TYR A O 1
ATOM 740 N N . VAL A 1 91 ? -0.984 -3.091 -4.287 1.00 88.06 91 VAL A N 1
ATOM 741 C CA . VAL A 1 91 ? -0.287 -2.066 -5.086 1.00 88.06 91 VAL A CA 1
ATOM 742 C C . VAL A 1 91 ? 1.186 -2.414 -5.345 1.00 88.06 91 VAL A C 1
ATOM 744 O O . VAL A 1 91 ? 1.622 -2.244 -6.487 1.00 88.06 91 VAL A O 1
ATOM 747 N N . PRO A 1 92 ? 1.965 -2.921 -4.363 1.00 88.38 92 PRO A N 1
ATOM 748 C CA . PRO A 1 92 ? 3.344 -3.330 -4.618 1.00 88.38 92 PRO A CA 1
ATOM 749 C C . PRO A 1 92 ? 3.450 -4.401 -5.706 1.00 88.38 92 PRO A C 1
ATOM 751 O O . PRO A 1 92 ? 4.296 -4.279 -6.589 1.00 88.38 92 PRO A O 1
ATOM 754 N N . ASP A 1 93 ? 2.568 -5.402 -5.688 1.00 86.44 93 ASP A N 1
ATOM 755 C CA . ASP A 1 93 ? 2.566 -6.491 -6.667 1.00 86.44 93 ASP A CA 1
ATOM 756 C C . ASP A 1 93 ? 2.162 -5.994 -8.056 1.00 86.44 93 ASP A C 1
ATOM 758 O O . ASP A 1 93 ? 2.788 -6.358 -9.050 1.00 86.44 93 ASP A O 1
ATOM 762 N N . MET A 1 94 ? 1.167 -5.103 -8.134 1.00 86.31 94 MET A N 1
ATOM 763 C CA . MET A 1 94 ? 0.760 -4.471 -9.394 1.00 86.31 94 MET A CA 1
ATOM 764 C C . MET A 1 94 ? 1.897 -3.658 -10.024 1.00 86.31 94 MET A C 1
ATOM 766 O O . MET A 1 94 ? 2.099 -3.703 -11.237 1.00 86.31 94 MET A O 1
ATOM 770 N N . LEU A 1 95 ? 2.652 -2.911 -9.215 1.00 87.81 95 LEU A N 1
ATOM 771 C CA . LEU A 1 95 ? 3.794 -2.133 -9.698 1.00 87.81 95 LEU A CA 1
ATOM 772 C C . LEU A 1 95 ? 4.967 -3.016 -10.096 1.00 87.81 95 LEU A C 1
ATOM 774 O O . LEU A 1 95 ? 5.665 -2.702 -11.055 1.00 87.81 95 LEU A O 1
ATOM 778 N N . GLU A 1 96 ? 5.187 -4.109 -9.376 1.00 86.12 96 GLU A N 1
ATOM 779 C CA . GLU A 1 96 ? 6.241 -5.060 -9.702 1.00 86.12 96 GLU A CA 1
ATOM 780 C C . GLU A 1 96 ? 5.918 -5.815 -11.000 1.00 86.12 96 GLU A C 1
ATOM 782 O O . GLU A 1 96 ? 6.789 -5.982 -11.847 1.00 86.12 96 GLU A O 1
ATOM 787 N N . GLN A 1 97 ? 4.651 -6.152 -11.234 1.00 83.69 97 GLN A N 1
ATOM 788 C CA . GLN A 1 97 ? 4.167 -6.671 -12.515 1.00 83.69 97 GLN A CA 1
ATOM 789 C C . GLN A 1 97 ? 4.347 -5.661 -13.650 1.00 83.69 97 GLN A C 1
ATOM 791 O O . GLN A 1 97 ? 4.912 -5.999 -14.688 1.00 83.69 97 GLN A O 1
ATOM 796 N N . LEU A 1 98 ? 3.939 -4.406 -13.439 1.00 85.25 98 LEU A N 1
ATOM 797 C CA . LEU A 1 98 ? 4.171 -3.334 -14.408 1.00 85.25 98 LEU A CA 1
ATOM 798 C C . LEU A 1 98 ? 5.666 -3.136 -14.672 1.00 85.25 98 LEU A C 1
ATOM 800 O O . LEU A 1 98 ? 6.070 -2.834 -15.784 1.00 85.25 98 LEU A O 1
ATOM 804 N N . ARG A 1 99 ? 6.519 -3.332 -13.667 1.00 85.62 99 ARG A N 1
ATOM 805 C CA . ARG A 1 99 ? 7.965 -3.351 -13.865 1.00 85.62 99 ARG A CA 1
ATOM 806 C C . ARG A 1 99 ? 8.348 -4.538 -14.758 1.00 85.62 99 ARG A C 1
ATOM 808 O O . ARG A 1 99 ? 8.995 -4.353 -15.783 1.00 85.62 99 ARG A O 1
ATOM 815 N N . PHE A 1 100 ? 7.925 -5.757 -14.445 1.00 82.44 100 PHE A N 1
ATOM 816 C CA . PHE A 1 100 ? 8.293 -6.933 -15.240 1.00 82.44 100 PHE A CA 1
ATOM 817 C C . PHE A 1 100 ? 7.871 -6.866 -16.704 1.00 82.44 100 PHE A C 1
ATOM 819 O O . PHE A 1 100 ? 8.598 -7.399 -17.541 1.00 82.44 100 PHE A O 1
ATOM 826 N N . SER A 1 101 ? 6.783 -6.169 -17.043 1.00 81.88 101 SER A N 1
ATOM 827 C CA . SER A 1 101 ? 6.397 -6.000 -18.448 1.00 81.88 101 SER A CA 1
ATOM 828 C C . SER A 1 101 ? 7.435 -5.245 -19.284 1.00 81.88 101 SER A C 1
ATOM 830 O O . SER A 1 101 ? 7.461 -5.425 -20.495 1.00 81.88 101 SER A O 1
ATOM 832 N N . PHE A 1 102 ? 8.306 -4.436 -18.665 1.00 80.88 102 PHE A N 1
ATOM 833 C CA . PHE A 1 102 ? 9.343 -3.675 -19.374 1.00 80.88 102 PHE A CA 1
ATOM 834 C C . PHE A 1 102 ? 10.754 -4.263 -19.258 1.00 80.88 102 PHE A C 1
ATOM 836 O O . PHE A 1 102 ? 11.534 -4.139 -20.197 1.00 80.88 102 PHE A O 1
ATOM 843 N N . TRP A 1 103 ? 11.115 -4.881 -18.125 1.00 78.12 103 TRP A N 1
ATOM 844 C CA . TRP A 1 103 ? 12.483 -5.392 -17.896 1.00 78.12 103 TRP A CA 1
ATOM 845 C C . TRP A 1 103 ? 12.609 -6.923 -17.921 1.00 78.12 103 TRP A C 1
ATOM 847 O O . TRP A 1 103 ? 13.727 -7.429 -17.838 1.00 78.12 103 TRP A O 1
ATOM 857 N N . GLY A 1 104 ? 11.501 -7.663 -18.018 1.00 72.69 104 GLY A N 1
ATOM 858 C CA . GLY A 1 104 ? 11.500 -9.123 -17.924 1.00 72.69 104 GLY A CA 1
ATOM 859 C C . GLY A 1 104 ? 11.838 -9.646 -16.517 1.00 72.69 104 GLY A C 1
ATOM 860 O O . GLY A 1 104 ? 12.128 -8.890 -15.586 1.00 72.69 104 GLY A O 1
ATOM 861 N N . LEU A 1 105 ? 11.798 -10.971 -16.348 1.00 65.00 105 LEU A N 1
ATOM 862 C CA . LEU A 1 105 ? 12.081 -11.663 -15.075 1.00 65.00 105 LEU A CA 1
ATOM 863 C C . LEU A 1 105 ? 13.569 -11.636 -14.672 1.00 65.00 105 LEU A C 1
ATOM 865 O O . LEU A 1 105 ? 13.926 -11.987 -13.549 1.00 65.00 105 LEU A O 1
ATOM 869 N N . THR A 1 106 ? 14.449 -11.174 -15.558 1.00 54.09 106 THR A N 1
ATOM 870 C CA . THR A 1 106 ? 15.908 -11.315 -15.455 1.00 54.09 106 THR A CA 1
ATOM 871 C C . THR A 1 106 ? 16.561 -10.434 -14.381 1.00 54.09 106 THR A C 1
ATOM 873 O O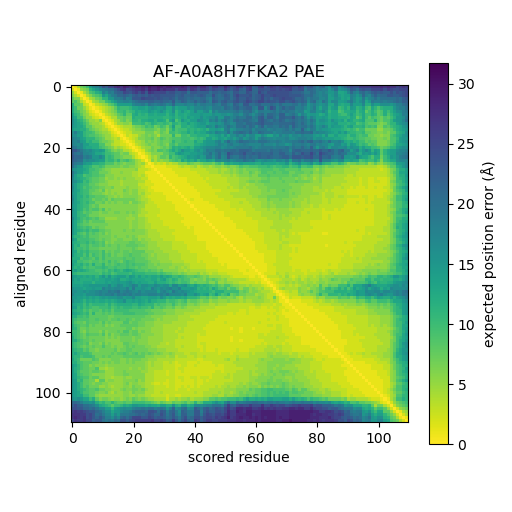 . THR A 1 106 ? 17.765 -10.520 -14.172 1.00 54.09 106 THR A O 1
ATOM 876 N N . THR A 1 107 ? 15.811 -9.573 -13.676 1.00 51.50 107 THR A N 1
ATOM 877 C CA . THR A 1 107 ? 16.389 -8.627 -12.693 1.00 51.50 107 THR A CA 1
ATOM 878 C C . THR A 1 107 ? 16.300 -9.059 -11.219 1.00 51.50 107 THR A C 1
ATOM 880 O O . THR A 1 107 ? 16.603 -8.235 -10.362 1.00 51.50 107 THR A O 1
ATOM 883 N N . ILE A 1 108 ? 15.867 -10.282 -10.881 1.00 46.56 108 ILE A N 1
ATOM 884 C CA . ILE A 1 108 ? 15.724 -10.710 -9.463 1.00 46.56 108 ILE A CA 1
ATOM 885 C C . ILE A 1 108 ? 16.825 -11.682 -8.998 1.00 46.56 108 ILE A C 1
ATOM 887 O O . ILE A 1 108 ? 16.977 -11.900 -7.804 1.00 46.56 108 ILE A O 1
ATOM 891 N N . LEU A 1 109 ? 17.652 -12.220 -9.898 1.00 33.16 109 LEU A N 1
ATOM 892 C CA . LEU A 1 109 ? 18.801 -13.054 -9.521 1.00 33.16 109 LEU A CA 1
ATOM 893 C C . LEU A 1 109 ? 20.100 -12.240 -9.575 1.00 33.16 109 LEU A C 1
ATOM 895 O O . LEU A 1 109 ? 20.895 -12.415 -10.494 1.00 33.16 109 LEU A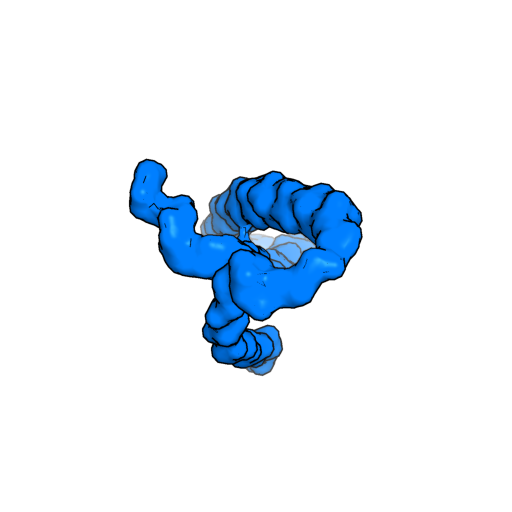 O 1
ATOM 899 N N . LYS A 1 110 ? 20.293 -11.326 -8.622 1.00 31.67 110 LYS A N 1
ATOM 900 C CA . LYS A 1 110 ? 21.611 -10.845 -8.177 1.00 31.67 110 LYS A CA 1
ATOM 901 C C . LYS A 1 110 ? 21.532 -10.420 -6.721 1.00 31.67 110 LYS A C 1
ATOM 903 O O . LYS A 1 110 ? 20.592 -9.659 -6.400 1.00 31.67 110 LYS A O 1
#

Radius of gyration: 20.01 Å; Cα contacts (8 Å, |Δi|>4): 37; chains: 1; bounding box: 42×23×61 Å

Sequence (110 aa):
MTARRVRKVPNLSFIQRDSLDPFPSGPIDSALKVLKSGSRRIKAACSSFHEELKLLERLYYKGKNQHRSSLFWKRVVELKRLGERLDGLYVPDMLEQLRFSFWGLTTILK

Nearest PDB structures (foldseek):
  6xns-assembly1_B  TM=6.582E-01  e=7.748E+00  synthetic construct
  5n7k-assembly4_D  TM=5.760E-01  e=9.225E+00  Homo sapiens

pLDDT: mean 82.75, std 14.55, range [31.67, 96.31]